Protein AF-A0A7S3WHV3-F1 (afdb_monomer_lite)

Foldseek 3Di:
DDDKDKDWDVLVCLVVVHTDIWIKDFDDPPDFDDPDDQDDDDDDPPVCPVVCVVCSRGMDTDDDDDDDDPVSVVVVVVCCVPCVVVVVVDDSCVVNVVD

Secondary structure (DSSP, 8-state):
----EEEE-HHHHHHHSS--EEEEEEPPTT-----PPPSS-----GGGHHHHHHHGGGEEEEP------HHHHHHHHHHHHHHHHHHHH--HHHHTTT-

pLDDT: mean 83.44, std 10.28, range [54.28, 96.31]

Organism: NCBI:txid141414

Sequence (99 aa):
EPFLSIVIDPIRTCAAGKVEIGAFRTYPEGYTPPDEGPSEYQSIPLEKIEDFGVHCKRYYQVPIEIYKNSMDGAILELLWNKYWIDTLSSSPLLHNRAF

Radius of gyration: 18.52 Å; chains: 1; bounding box: 45×22×49 Å

InterPro domains:
  IPR050242 JAMM/MPN+ metalloenzymes, peptidase M67A [PTHR10410] (1-95)

Structure (mmCIF, N/CA/C/O backbone):
data_AF-A0A7S3WHV3-F1
#
_entry.id   AF-A0A7S3WHV3-F1
#
loop_
_atom_site.group_PDB
_atom_site.id
_atom_site.type_symbol
_atom_site.label_atom_id
_atom_site.label_alt_id
_atom_site.label_comp_id
_atom_site.label_asym_id
_atom_site.label_entity_id
_atom_site.label_seq_id
_atom_site.pdbx_PDB_ins_code
_atom_site.Cartn_x
_atom_site.Cartn_y
_atom_site.Cartn_z
_atom_site.occupancy
_atom_site.B_iso_or_equiv
_atom_site.auth_seq_id
_atom_site.auth_comp_id
_atom_site.auth_asym_id
_atom_site.auth_atom_id
_atom_site.pdbx_PDB_model_num
ATOM 1 N N . GLU A 1 1 ? -0.448 -10.922 20.730 1.00 54.28 1 GLU A N 1
ATOM 2 C CA . GLU A 1 1 ? 0.321 -11.316 19.527 1.00 54.28 1 GLU A CA 1
ATOM 3 C C . GLU A 1 1 ? 0.235 -10.192 18.493 1.00 54.28 1 GLU A C 1
ATOM 5 O O . GLU A 1 1 ? -0.842 -9.612 18.382 1.00 54.28 1 GLU A O 1
ATOM 10 N N . PRO A 1 2 ? 1.316 -9.804 17.792 1.00 82.81 2 PRO A N 1
ATOM 11 C CA . PRO A 1 2 ? 1.274 -8.672 16.866 1.00 82.81 2 PRO A CA 1
ATOM 12 C C . PRO A 1 2 ? 0.884 -9.115 15.445 1.00 82.81 2 PRO A C 1
ATOM 14 O O . PRO A 1 2 ? 1.751 -9.366 14.612 1.00 82.81 2 PRO A O 1
ATOM 17 N N . PHE A 1 3 ? -0.418 -9.186 15.157 1.00 89.19 3 PHE A N 1
ATOM 18 C CA . PHE A 1 3 ? -0.932 -9.417 13.800 1.00 89.19 3 PHE A CA 1
ATOM 19 C C . PHE A 1 3 ? -1.259 -8.094 13.083 1.00 89.19 3 PHE A C 1
ATOM 21 O O . PHE A 1 3 ? -1.579 -7.082 13.712 1.00 89.19 3 PHE A O 1
ATOM 28 N N . LEU A 1 4 ? -1.146 -8.092 11.755 1.00 91.88 4 LEU A N 1
ATOM 29 C CA . LEU A 1 4 ? -1.444 -6.965 10.867 1.00 91.88 4 LEU A CA 1
ATOM 30 C C . LEU A 1 4 ? -2.161 -7.511 9.630 1.00 91.88 4 LEU A C 1
ATOM 32 O O . LEU A 1 4 ? -1.751 -8.540 9.096 1.00 91.88 4 LEU A O 1
ATOM 36 N N . SER A 1 5 ? -3.204 -6.822 9.174 1.00 93.62 5 SER A N 1
ATOM 37 C CA . SER A 1 5 ? -3.869 -7.120 7.905 1.00 93.62 5 SER A CA 1
ATOM 38 C C . SER A 1 5 ? -3.286 -6.254 6.791 1.00 93.62 5 SER A C 1
ATOM 40 O O . SER A 1 5 ? -3.046 -5.067 7.004 1.00 93.62 5 SER A O 1
ATOM 42 N N . ILE A 1 6 ? -3.074 -6.833 5.609 1.00 94.31 6 ILE A N 1
ATOM 43 C CA . ILE A 1 6 ? -2.667 -6.118 4.394 1.00 94.31 6 ILE A CA 1
ATOM 44 C C . ILE A 1 6 ? -3.753 -6.340 3.343 1.00 94.31 6 ILE A C 1
ATOM 46 O O . ILE A 1 6 ? -4.156 -7.475 3.095 1.00 94.31 6 ILE A O 1
ATOM 50 N N . VAL A 1 7 ? -4.211 -5.257 2.722 1.00 92.69 7 VAL A N 1
ATOM 51 C CA . VAL A 1 7 ? -5.222 -5.261 1.660 1.00 92.69 7 VAL A CA 1
ATOM 52 C C . VAL A 1 7 ? -4.607 -4.639 0.413 1.00 92.69 7 VAL A C 1
ATOM 54 O O . VAL A 1 7 ? -3.978 -3.586 0.493 1.00 92.69 7 VAL A O 1
ATOM 57 N N . ILE A 1 8 ? -4.772 -5.298 -0.733 1.00 93.69 8 ILE A N 1
ATOM 58 C CA . ILE A 1 8 ? -4.218 -4.873 -2.024 1.00 93.69 8 ILE A CA 1
ATOM 59 C C . ILE A 1 8 ? -5.353 -4.869 -3.045 1.00 93.69 8 ILE A C 1
ATOM 61 O O . ILE A 1 8 ? -6.065 -5.867 -3.161 1.00 93.69 8 ILE A O 1
ATOM 65 N N . ASP A 1 9 ? -5.498 -3.777 -3.798 1.00 90.44 9 ASP A N 1
ATOM 66 C CA . ASP A 1 9 ? -6.420 -3.703 -4.936 1.00 90.44 9 ASP A CA 1
ATOM 67 C C . ASP A 1 9 ? -5.627 -3.788 -6.256 1.00 90.44 9 ASP A C 1
ATOM 69 O O . ASP A 1 9 ? -5.058 -2.787 -6.711 1.00 90.44 9 ASP A O 1
ATOM 73 N N . PRO A 1 10 ? -5.549 -4.974 -6.891 1.00 89.75 10 PRO A N 1
ATOM 74 C CA . PRO A 1 10 ? -4.782 -5.146 -8.122 1.00 89.75 10 PRO A CA 1
ATOM 75 C C . PRO A 1 10 ? -5.418 -4.417 -9.313 1.00 89.75 10 PRO A C 1
ATOM 77 O O . PRO A 1 10 ? -4.701 -3.932 -10.186 1.00 89.75 10 PRO A O 1
ATOM 80 N N . ILE A 1 11 ? -6.747 -4.289 -9.339 1.00 87.75 11 ILE A N 1
ATOM 81 C CA . ILE A 1 11 ? -7.472 -3.664 -10.450 1.00 87.75 11 ILE A CA 1
ATOM 82 C C . ILE A 1 11 ? -7.206 -2.161 -10.434 1.00 87.75 11 ILE A C 1
ATOM 84 O O . ILE A 1 11 ? -6.794 -1.601 -11.453 1.00 87.75 11 ILE A O 1
ATOM 88 N N . ARG A 1 12 ? -7.360 -1.512 -9.273 1.00 85.00 12 ARG A N 1
ATOM 89 C CA . ARG A 1 12 ? -7.021 -0.091 -9.128 1.00 85.00 12 ARG A CA 1
ATOM 90 C C . ARG A 1 12 ? -5.539 0.163 -9.315 1.00 85.00 12 ARG A C 1
ATOM 92 O O . ARG A 1 12 ? -5.198 1.159 -9.941 1.00 85.00 12 ARG A O 1
ATOM 99 N N . THR A 1 13 ? -4.676 -0.744 -8.855 1.00 89.38 13 THR A N 1
ATOM 100 C CA . THR A 1 13 ? -3.229 -0.618 -9.069 1.00 89.38 13 THR A CA 1
ATOM 101 C C . THR A 1 13 ? -2.888 -0.529 -10.556 1.00 89.38 13 THR A C 1
ATOM 103 O O . THR A 1 13 ? -2.166 0.375 -10.979 1.00 89.38 13 THR A O 1
ATOM 106 N N . CYS A 1 14 ? -3.456 -1.420 -11.373 1.00 86.38 14 CYS A N 1
ATOM 107 C CA . CYS A 1 14 ? -3.269 -1.384 -12.821 1.00 86.38 14 CYS A CA 1
ATOM 108 C C . CYS A 1 14 ? -3.895 -0.140 -13.470 1.00 86.38 14 CYS A C 1
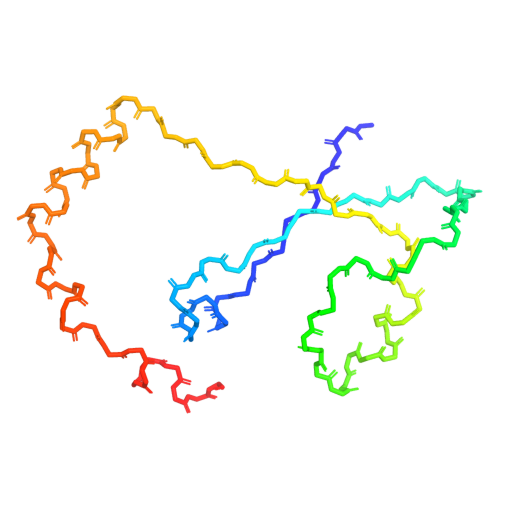ATOM 110 O O . CYS A 1 14 ? -3.306 0.422 -14.391 1.00 86.38 14 CYS A O 1
ATOM 112 N N . ALA A 1 15 ? -5.068 0.299 -13.003 1.00 84.06 15 ALA A N 1
ATOM 113 C CA . ALA A 1 15 ? -5.774 1.444 -13.576 1.00 84.06 15 ALA A CA 1
ATOM 114 C C . ALA A 1 15 ? -5.119 2.797 -13.236 1.00 84.06 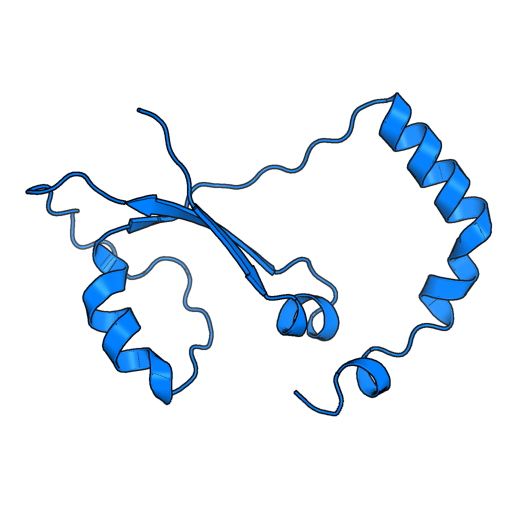15 ALA A C 1
ATOM 116 O O . ALA A 1 15 ? -5.042 3.673 -14.094 1.00 84.06 15 ALA A O 1
ATOM 117 N N . ALA A 1 16 ? -4.643 2.973 -12.001 1.00 84.56 16 ALA A N 1
ATOM 118 C CA . ALA A 1 16 ? -4.034 4.211 -11.519 1.00 84.56 16 ALA A CA 1
ATOM 119 C C . ALA A 1 16 ? -2.528 4.303 -11.821 1.00 84.56 16 ALA A C 1
ATOM 121 O O . ALA A 1 16 ? -1.953 5.387 -11.735 1.00 84.56 16 ALA A O 1
ATOM 122 N N . GLY A 1 17 ? -1.870 3.179 -12.135 1.00 84.25 17 GLY A N 1
ATOM 123 C CA . GLY A 1 17 ? -0.413 3.117 -12.310 1.00 84.25 17 GLY A CA 1
ATOM 124 C C . GLY A 1 17 ? 0.371 3.318 -11.006 1.00 84.25 17 GLY A C 1
ATOM 125 O O . GLY A 1 17 ? 1.578 3.553 -11.033 1.00 84.25 17 GLY A O 1
ATOM 126 N N . LYS A 1 18 ? -0.310 3.232 -9.861 1.00 89.31 18 LYS A N 1
ATOM 127 C CA . LYS A 1 18 ? 0.243 3.364 -8.512 1.00 89.31 18 LYS A CA 1
ATOM 128 C C . LYS A 1 18 ? -0.221 2.171 -7.690 1.00 89.31 18 LYS A C 1
ATOM 130 O O . LYS A 1 18 ? -1.370 1.770 -7.801 1.00 89.31 18 LYS A O 1
ATOM 135 N N . VAL A 1 19 ? 0.662 1.613 -6.865 1.00 91.12 19 VAL A N 1
ATOM 136 C CA . VAL A 1 19 ? 0.310 0.496 -5.980 1.00 91.12 19 VAL A CA 1
ATOM 137 C C . VAL A 1 19 ? -0.715 0.956 -4.943 1.00 91.12 19 VAL A C 1
ATOM 139 O O . VAL A 1 19 ? -0.405 1.783 -4.086 1.00 91.12 19 VAL A O 1
ATOM 142 N N . GLU A 1 20 ? -1.917 0.393 -5.026 1.00 91.75 20 GLU A N 1
ATOM 143 C CA . GLU A 1 20 ? -3.010 0.600 -4.078 1.00 91.75 20 GLU A CA 1
ATOM 144 C C . GLU A 1 20 ? -2.941 -0.480 -2.994 1.00 91.75 20 GLU A C 1
ATOM 146 O O . GLU A 1 20 ? -3.393 -1.616 -3.172 1.00 91.75 20 GLU A O 1
ATOM 151 N N . ILE A 1 21 ? -2.311 -0.121 -1.874 1.00 93.25 21 ILE A N 1
ATOM 152 C CA . ILE A 1 21 ? -2.051 -1.001 -0.735 1.00 93.25 21 ILE A CA 1
ATOM 153 C C . ILE A 1 21 ? -2.408 -0.297 0.576 1.00 93.25 21 ILE A C 1
ATOM 155 O O . ILE A 1 21 ? -2.055 0.860 0.796 1.00 93.25 21 ILE A O 1
ATOM 159 N N . GLY A 1 22 ? -3.090 -1.020 1.462 1.00 92.56 22 GLY A N 1
ATOM 160 C CA . GLY A 1 22 ? -3.424 -0.579 2.812 1.00 92.56 22 GLY A CA 1
ATOM 161 C C . GLY A 1 22 ? -2.989 -1.607 3.851 1.00 92.56 22 GLY A C 1
ATOM 162 O O . GLY A 1 22 ? -3.058 -2.812 3.613 1.00 92.56 22 GLY A O 1
ATOM 163 N N . ALA A 1 23 ? -2.550 -1.133 5.014 1.00 93.62 23 ALA A N 1
ATOM 164 C CA . ALA A 1 23 ? -2.227 -1.968 6.163 1.00 93.62 23 ALA A CA 1
ATOM 165 C C . ALA A 1 23 ? -3.112 -1.559 7.339 1.00 93.62 23 ALA A C 1
ATOM 167 O O . ALA A 1 23 ? -3.240 -0.371 7.623 1.00 93.62 23 ALA A O 1
ATOM 168 N N . PHE A 1 24 ? -3.716 -2.525 8.027 1.00 91.94 24 PHE A N 1
ATOM 169 C CA . PHE A 1 24 ? -4.738 -2.259 9.035 1.00 91.94 24 PHE A CA 1
ATOM 170 C C . PHE A 1 24 ? -4.563 -3.122 10.279 1.00 91.94 24 PHE A C 1
ATOM 172 O O . PHE A 1 24 ? -4.226 -4.308 10.201 1.00 91.94 24 PHE A O 1
ATOM 179 N N . ARG A 1 25 ? -4.852 -2.531 11.440 1.00 91.56 25 ARG A N 1
ATOM 180 C CA . ARG A 1 25 ? -4.969 -3.239 12.720 1.00 91.56 25 ARG A CA 1
ATOM 181 C C . ARG A 1 25 ? -6.329 -2.990 13.337 1.00 91.56 25 ARG A C 1
ATOM 183 O O . ARG A 1 25 ? -6.837 -1.876 13.287 1.00 91.56 25 ARG A O 1
ATOM 190 N N . THR A 1 26 ? -6.891 -4.023 13.947 1.00 91.12 26 THR A N 1
ATOM 191 C CA . THR A 1 26 ? -8.141 -3.920 14.698 1.00 91.12 26 THR A CA 1
ATOM 192 C C . THR A 1 26 ? -7.877 -3.413 16.106 1.00 91.12 26 THR A C 1
ATOM 194 O O . THR A 1 26 ? -6.863 -3.755 16.722 1.00 91.12 26 THR A O 1
ATOM 197 N N . TYR A 1 27 ? -8.814 -2.638 16.638 1.00 88.88 27 TYR A N 1
ATOM 198 C CA . TYR A 1 27 ? -8.813 -2.317 18.056 1.00 88.88 27 TYR A CA 1
ATOM 199 C C . TYR A 1 27 ? -9.135 -3.561 18.899 1.00 88.88 27 TYR A C 1
ATOM 201 O O . TYR A 1 27 ? -9.842 -4.458 18.427 1.00 88.88 27 TYR A O 1
ATOM 209 N N . PRO A 1 28 ? -8.633 -3.638 20.143 1.00 89.62 28 PRO A N 1
ATOM 210 C CA . PRO A 1 28 ? -9.040 -4.672 21.084 1.00 89.62 28 PRO A CA 1
ATOM 211 C C . PRO A 1 28 ? -10.541 -4.609 21.382 1.00 89.62 28 PRO A C 1
ATOM 213 O O . PRO A 1 28 ? -11.165 -3.548 21.306 1.00 89.62 28 PRO A O 1
ATOM 216 N N . GLU A 1 29 ? -11.112 -5.741 21.781 1.00 86.81 29 GLU A N 1
ATOM 217 C CA . GLU A 1 29 ? -12.506 -5.794 22.211 1.00 86.81 29 GLU A CA 1
ATOM 218 C C . GLU A 1 29 ? -12.742 -4.863 23.417 1.00 86.81 29 GLU A C 1
ATOM 220 O O . GLU A 1 29 ? -11.946 -4.822 24.355 1.00 86.81 29 GLU A O 1
ATOM 225 N N . GLY A 1 30 ? -13.818 -4.072 23.370 1.00 85.12 30 GLY A N 1
ATOM 226 C CA . GLY A 1 30 ? -14.165 -3.097 24.412 1.00 85.12 30 GLY A CA 1
ATOM 227 C C . GLY A 1 30 ? -13.489 -1.724 24.289 1.00 85.12 30 GLY A C 1
ATOM 228 O O . GLY A 1 30 ? -13.865 -0.806 25.016 1.00 85.12 30 GLY A O 1
ATOM 229 N N . TYR A 1 31 ? -12.545 -1.535 23.361 1.00 85.69 31 TYR A N 1
ATOM 230 C CA . TYR A 1 31 ? -11.985 -0.214 23.073 1.00 85.69 31 TYR A CA 1
ATOM 231 C C . TYR A 1 31 ? -12.869 0.553 22.082 1.00 85.69 31 TYR A C 1
ATOM 233 O O . TYR A 1 31 ? -13.192 0.052 21.006 1.00 85.69 31 TYR A O 1
ATOM 241 N N . THR A 1 32 ? -13.239 1.785 22.437 1.00 83.25 32 THR A N 1
ATOM 242 C CA . THR A 1 32 ? -13.942 2.711 21.539 1.00 83.25 32 THR A CA 1
ATOM 243 C C . THR A 1 32 ? -12.975 3.827 21.157 1.00 83.25 32 THR A C 1
ATOM 245 O O . THR A 1 32 ? -12.535 4.554 22.053 1.00 83.25 32 THR A O 1
ATOM 248 N N . PRO A 1 33 ? -12.598 3.960 19.874 1.00 81.31 33 PRO A N 1
ATOM 249 C CA . PRO A 1 33 ? -11.740 5.055 19.452 1.00 81.31 33 PRO A CA 1
ATOM 250 C C . PRO A 1 33 ? -12.449 6.406 19.651 1.00 81.31 33 PRO A C 1
ATOM 252 O O . PRO A 1 33 ? -13.684 6.459 19.621 1.00 81.31 33 PRO A O 1
ATOM 255 N N . PRO A 1 34 ? -11.695 7.505 19.840 1.00 80.06 34 PRO A N 1
ATOM 256 C CA . PRO A 1 34 ? -12.239 8.854 19.710 1.00 80.06 34 PRO A CA 1
ATOM 257 C C . PRO A 1 34 ? -12.943 8.997 18.355 1.00 80.06 34 PRO A C 1
ATOM 259 O O . PRO A 1 34 ? -12.582 8.299 17.409 1.00 80.06 34 PRO A O 1
ATOM 262 N N . ASP A 1 35 ? -13.935 9.883 18.254 1.00 69.31 35 ASP A N 1
ATOM 263 C CA . ASP A 1 35 ? -14.692 10.118 17.015 1.00 69.31 35 ASP A CA 1
ATOM 264 C C . ASP A 1 35 ? -13.813 10.869 15.985 1.00 69.31 35 ASP A C 1
ATOM 266 O O . ASP A 1 35 ? -14.024 12.033 15.657 1.00 69.31 35 ASP A O 1
ATOM 270 N N . GLU A 1 36 ? -12.753 10.211 15.522 1.00 64.69 36 GLU A N 1
ATOM 271 C CA . GLU A 1 36 ? -11.988 10.598 14.350 1.00 64.69 36 GLU A CA 1
ATOM 272 C C . GLU A 1 36 ? -12.746 10.091 13.122 1.00 64.69 36 GLU A C 1
ATOM 274 O O . GLU A 1 36 ? -13.168 8.933 13.046 1.00 64.69 36 GLU A O 1
ATOM 279 N N . GLY A 1 37 ? -12.987 11.001 12.175 1.00 61.03 37 GLY A N 1
ATOM 280 C CA . GLY A 1 37 ? -13.662 10.680 10.923 1.00 61.03 37 GLY A CA 1
ATOM 281 C C . GLY A 1 37 ? -12.946 9.560 10.157 1.00 61.03 37 GLY A C 1
ATOM 282 O O . GLY A 1 37 ? -11.776 9.277 10.423 1.00 61.03 37 GLY A O 1
ATOM 283 N N . PRO A 1 38 ? -13.629 8.912 9.199 1.00 58.72 38 PRO A N 1
ATOM 284 C CA . PRO A 1 38 ? -13.026 7.844 8.414 1.00 58.72 38 PRO A CA 1
ATOM 285 C C . PRO A 1 38 ? -11.710 8.324 7.790 1.00 58.72 38 PRO A C 1
ATOM 287 O O . PRO A 1 38 ? -11.669 9.352 7.111 1.00 58.72 38 PRO A O 1
ATOM 290 N N . SER A 1 39 ? -10.639 7.573 8.057 1.00 61.88 39 SER A N 1
ATOM 291 C CA . SER A 1 39 ? -9.353 7.725 7.377 1.00 61.88 39 SER A CA 1
ATOM 292 C C . SER A 1 39 ? -9.574 7.639 5.863 1.00 61.88 39 SER A C 1
ATOM 294 O O . SER A 1 39 ? -10.389 6.826 5.431 1.00 61.88 39 SER A O 1
ATOM 296 N N . GLU A 1 40 ? -8.918 8.536 5.115 1.00 60.28 40 GLU A N 1
ATOM 297 C CA . GLU A 1 40 ? -8.964 8.738 3.654 1.00 60.28 40 GLU A CA 1
ATOM 298 C C . GLU A 1 40 ? -10.158 8.115 2.906 1.00 60.28 40 GLU A C 1
ATOM 300 O O . GLU A 1 40 ? -10.234 6.910 2.665 1.00 60.28 40 GLU A O 1
ATOM 305 N N . TYR A 1 41 ? -11.073 8.970 2.441 1.00 59.25 41 TYR A N 1
ATOM 306 C CA . TYR A 1 41 ? -12.224 8.550 1.646 1.00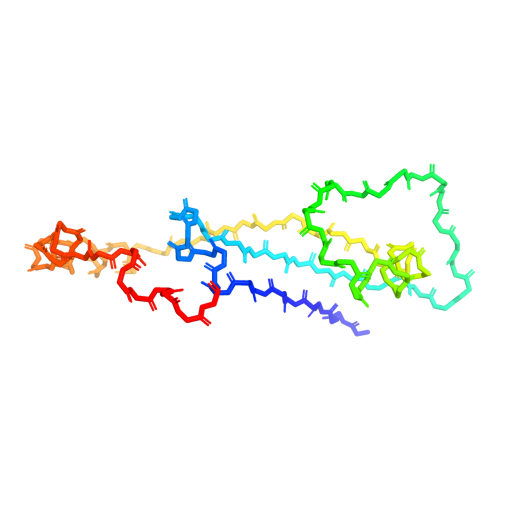 59.25 41 TYR A CA 1
ATOM 307 C C . TYR A 1 41 ? -11.779 7.883 0.333 1.00 59.25 41 TYR A C 1
ATOM 309 O O . TYR A 1 41 ? -11.401 8.552 -0.629 1.00 59.25 41 TYR A O 1
ATOM 317 N N . GLN A 1 42 ? -11.858 6.555 0.273 1.00 66.56 42 GLN A N 1
ATOM 318 C CA . GLN A 1 42 ? -11.752 5.807 -0.977 1.00 66.56 42 GLN A CA 1
ATOM 319 C C . GLN A 1 42 ? -13.132 5.701 -1.639 1.00 66.56 42 GLN A C 1
ATOM 321 O O . GLN A 1 42 ? -14.162 5.664 -0.972 1.00 66.56 42 GLN A O 1
ATOM 326 N N . SER A 1 43 ? -13.178 5.644 -2.973 1.00 67.12 43 SER A N 1
ATOM 327 C CA . SER A 1 43 ? -14.440 5.391 -3.688 1.00 67.12 43 SER A CA 1
ATOM 328 C C . SER A 1 43 ? -14.893 3.951 -3.442 1.00 67.12 43 SER A C 1
ATOM 330 O O . SER A 1 43 ? -14.326 3.036 -4.032 1.00 67.12 43 SER A O 1
ATOM 332 N N . ILE A 1 44 ? -15.877 3.736 -2.569 1.00 74.81 44 ILE A N 1
ATOM 333 C CA . ILE A 1 44 ? -16.399 2.404 -2.224 1.00 74.81 44 ILE A CA 1
ATOM 334 C C . ILE A 1 44 ? -17.606 2.086 -3.119 1.00 74.81 44 ILE A C 1
ATOM 336 O O . ILE A 1 44 ? -18.489 2.935 -3.257 1.00 74.81 44 ILE A O 1
ATOM 340 N N . PRO A 1 45 ? -17.680 0.888 -3.729 1.00 76.56 45 PRO A N 1
ATOM 341 C CA . PRO A 1 45 ? -18.870 0.453 -4.455 1.00 76.56 45 PRO A CA 1
ATOM 342 C C . PRO A 1 45 ? -20.125 0.485 -3.573 1.00 76.56 45 PRO A C 1
ATOM 344 O O . PRO A 1 45 ? -20.065 0.119 -2.399 1.00 76.56 45 PRO A O 1
ATOM 347 N N . LEU A 1 46 ? -21.271 0.857 -4.152 1.00 74.00 46 LEU A N 1
ATOM 348 C CA . LEU A 1 46 ? -22.547 0.988 -3.428 1.00 74.00 46 LEU A CA 1
ATOM 349 C C . LEU A 1 46 ? -22.946 -0.289 -2.675 1.00 74.00 46 LEU A C 1
ATOM 351 O O . LEU A 1 46 ? -23.503 -0.210 -1.591 1.00 74.00 46 LEU A O 1
ATOM 355 N N . GLU A 1 47 ? -22.597 -1.461 -3.202 1.00 79.69 47 GLU A N 1
ATOM 356 C CA . GLU A 1 47 ? -22.890 -2.757 -2.575 1.00 79.69 47 GLU A CA 1
ATOM 357 C C . GLU A 1 47 ? -22.146 -2.985 -1.250 1.00 79.69 47 GLU A C 1
ATOM 359 O O . GLU A 1 47 ? -22.560 -3.811 -0.444 1.00 79.69 47 GLU A O 1
ATOM 364 N N . LYS A 1 48 ? -21.037 -2.271 -1.013 1.00 78.75 48 LYS A N 1
ATOM 365 C CA . LYS A 1 48 ? -20.170 -2.451 0.165 1.00 78.75 48 LYS A CA 1
ATOM 366 C C . LYS A 1 48 ? -20.214 -1.277 1.139 1.00 78.75 48 LYS A C 1
ATOM 368 O O . LYS A 1 48 ? -19.537 -1.310 2.164 1.00 78.75 48 LYS A O 1
ATOM 373 N N . ILE A 1 49 ? -20.982 -0.234 0.825 1.00 76.62 49 ILE A N 1
ATOM 374 C CA . ILE A 1 49 ? -20.978 1.009 1.601 1.00 76.62 49 ILE A CA 1
ATOM 375 C C . ILE A 1 49 ? -21.594 0.833 2.993 1.00 76.62 49 ILE A C 1
ATOM 377 O O . ILE A 1 49 ? -21.098 1.414 3.956 1.00 76.62 49 ILE A O 1
ATOM 381 N N . GLU A 1 50 ? -22.630 -0.002 3.110 1.00 74.44 50 GLU A N 1
ATOM 382 C CA . GLU A 1 50 ? -23.304 -0.270 4.384 1.00 74.44 50 GLU A CA 1
ATOM 383 C C . GLU A 1 50 ? -22.385 -1.030 5.346 1.00 74.44 50 GLU A C 1
ATOM 385 O O . GLU A 1 50 ? -22.168 -0.588 6.474 1.00 74.44 50 GLU A O 1
ATOM 390 N N . ASP A 1 51 ? -21.778 -2.120 4.873 1.00 74.31 51 ASP A N 1
ATOM 391 C CA . ASP A 1 51 ? -20.843 -2.937 5.654 1.00 74.31 51 ASP A CA 1
ATOM 392 C C . ASP A 1 51 ? -19.611 -2.124 6.085 1.00 74.31 51 ASP A C 1
ATOM 394 O O . ASP A 1 51 ? -19.198 -2.143 7.249 1.00 74.31 51 ASP A O 1
ATOM 398 N N . PHE A 1 52 ? -19.080 -1.299 5.175 1.00 77.00 52 PHE A N 1
ATOM 399 C CA . PHE A 1 52 ? -17.981 -0.398 5.496 1.00 77.00 52 PHE A CA 1
ATOM 400 C C . PHE A 1 52 ? -18.356 0.602 6.595 1.00 77.00 52 PHE A C 1
ATOM 402 O O . PHE A 1 52 ? -17.590 0.779 7.540 1.00 77.00 52 PHE A O 1
ATOM 409 N N . GLY A 1 53 ? -19.533 1.230 6.519 1.00 74.56 53 GLY A N 1
ATOM 410 C CA . GLY A 1 53 ? -19.986 2.208 7.512 1.00 74.56 53 GLY A CA 1
ATOM 411 C C . GLY A 1 53 ? -20.114 1.638 8.930 1.00 74.56 53 GLY A C 1
ATOM 412 O O . GLY A 1 53 ? -19.885 2.355 9.904 1.00 74.56 53 GLY A O 1
ATOM 413 N N . VAL A 1 54 ? -20.428 0.345 9.058 1.00 77.50 54 VAL A N 1
ATOM 414 C CA . VAL A 1 54 ? -20.554 -0.348 10.353 1.00 77.50 54 VAL A CA 1
ATOM 415 C C . VAL A 1 54 ? -19.190 -0.741 10.931 1.00 77.50 54 VAL A C 1
ATOM 417 O O . VAL A 1 54 ? -18.994 -0.709 12.152 1.00 77.50 54 VAL A O 1
ATOM 420 N N . HIS A 1 55 ? -18.237 -1.119 10.077 1.00 82.06 55 HIS A N 1
ATOM 421 C CA . HIS A 1 55 ? -16.971 -1.714 10.509 1.00 82.06 55 HIS A CA 1
ATOM 422 C C . HIS A 1 55 ? -15.760 -0.775 10.442 1.00 82.06 55 HIS A C 1
ATOM 424 O O . HIS A 1 55 ? -14.761 -1.064 11.103 1.00 82.06 55 HIS A O 1
ATOM 430 N N . CYS A 1 56 ? -15.842 0.364 9.747 1.00 81.00 56 CYS A N 1
ATOM 431 C CA . CYS A 1 56 ? -14.711 1.279 9.545 1.00 81.00 56 CYS A CA 1
ATOM 432 C C . CYS A 1 56 ? -14.106 1.823 10.849 1.00 81.00 56 CYS A C 1
ATOM 434 O O . CYS A 1 56 ? -12.911 2.088 10.898 1.00 81.00 56 CYS A O 1
ATOM 436 N N . LYS A 1 57 ? -14.896 1.925 11.928 1.00 82.44 57 LYS A N 1
ATOM 437 C CA . LYS A 1 57 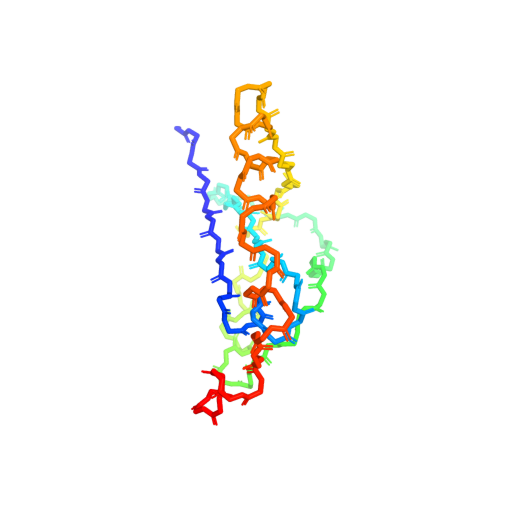? -14.426 2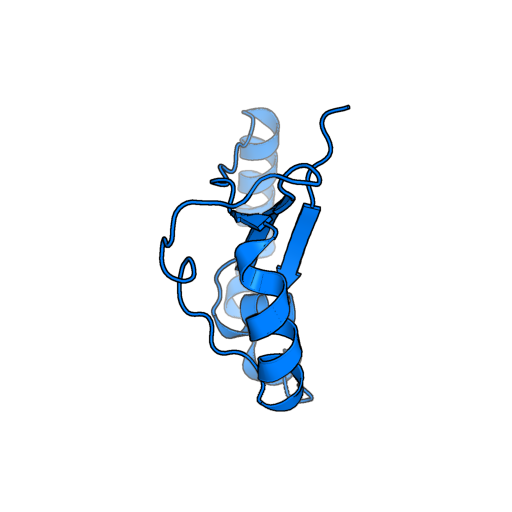.381 13.250 1.00 82.44 57 LYS A CA 1
ATOM 438 C C . LYS A 1 57 ? -13.738 1.290 14.082 1.00 82.44 57 LYS A C 1
ATOM 440 O O . LYS A 1 57 ? -13.278 1.558 15.185 1.00 82.44 57 LYS A O 1
ATOM 445 N N . ARG A 1 58 ? -13.695 0.039 13.609 1.00 85.12 58 ARG A N 1
ATOM 446 C CA . ARG A 1 58 ? -13.116 -1.094 14.362 1.00 85.12 58 ARG A CA 1
ATOM 447 C C . ARG A 1 58 ? -11.633 -1.313 14.088 1.00 85.12 58 ARG A C 1
ATOM 449 O O . ARG A 1 58 ? -11.007 -2.132 14.761 1.00 85.12 58 ARG A O 1
ATOM 456 N N . TYR A 1 59 ? -11.072 -0.609 13.116 1.00 88.19 59 TYR A N 1
ATOM 457 C CA . TYR A 1 59 ? -9.674 -0.720 12.738 1.00 88.19 59 TYR A CA 1
ATOM 458 C C . TYR A 1 59 ? -9.092 0.648 12.402 1.00 88.19 59 TYR A C 1
ATOM 460 O O . TYR A 1 59 ? -9.816 1.603 12.142 1.00 88.19 59 TYR A O 1
ATOM 468 N N . TYR A 1 60 ? -7.768 0.724 12.393 1.00 87.56 60 TYR A N 1
ATOM 469 C CA . TYR A 1 60 ? -7.022 1.904 11.983 1.00 87.56 60 TYR A CA 1
ATOM 470 C C . TYR A 1 60 ? -5.971 1.526 10.946 1.00 87.56 60 TYR A C 1
ATOM 472 O O . TYR A 1 60 ? -5.463 0.398 10.932 1.00 87.56 60 TYR A O 1
ATOM 480 N N . GLN A 1 61 ? -5.660 2.474 10.065 1.00 89.00 61 GLN A N 1
ATOM 481 C CA . GLN A 1 61 ? -4.622 2.303 9.062 1.00 89.00 61 GLN A CA 1
ATOM 482 C C . GLN A 1 61 ? -3.240 2.521 9.681 1.00 89.00 61 GLN A C 1
ATOM 484 O O . GLN A 1 61 ? -3.025 3.430 10.481 1.00 89.00 61 GLN A O 1
ATOM 489 N N . VAL A 1 62 ? -2.296 1.673 9.295 1.00 91.12 62 VAL A N 1
ATOM 490 C CA . VAL A 1 62 ? -0.885 1.774 9.660 1.00 91.12 62 VAL A CA 1
ATOM 491 C C . VAL A 1 62 ? -0.126 2.350 8.461 1.00 91.12 62 VAL A C 1
ATOM 493 O O . VAL A 1 62 ? -0.347 1.878 7.342 1.00 91.12 62 VAL A O 1
ATOM 496 N N . PRO A 1 63 ? 0.755 3.350 8.656 1.00 91.25 63 PRO A N 1
ATOM 497 C CA . PRO A 1 63 ? 1.572 3.878 7.571 1.00 91.25 63 PRO A CA 1
ATOM 498 C C . PRO A 1 63 ? 2.476 2.782 6.998 1.00 91.25 63 PRO A C 1
ATOM 500 O O . PRO A 1 63 ? 3.052 1.981 7.736 1.00 91.25 63 PRO A O 1
ATOM 503 N N . ILE A 1 64 ? 2.576 2.749 5.671 1.00 92.50 64 ILE A N 1
ATOM 504 C CA . ILE A 1 64 ? 3.369 1.766 4.934 1.00 92.50 64 ILE A CA 1
ATOM 505 C C . ILE A 1 64 ? 4.610 2.461 4.388 1.00 92.50 64 ILE A C 1
ATOM 507 O O . ILE A 1 64 ? 4.510 3.479 3.707 1.00 92.50 64 ILE A O 1
ATOM 511 N N . GLU A 1 65 ? 5.770 1.863 4.635 1.00 93.94 65 GLU A N 1
ATOM 512 C CA . GLU A 1 65 ? 7.034 2.255 4.023 1.00 93.94 65 GLU A CA 1
ATOM 513 C C . GLU A 1 65 ? 7.583 1.082 3.214 1.00 93.94 65 GLU A C 1
ATOM 515 O O . GLU A 1 65 ? 7.576 -0.065 3.665 1.00 93.94 65 GLU A O 1
ATOM 520 N N . ILE A 1 66 ? 8.046 1.371 1.999 1.00 92.06 66 ILE A N 1
ATOM 521 C CA . ILE A 1 66 ? 8.661 0.379 1.119 1.00 92.06 66 ILE A CA 1
ATOM 522 C C . ILE A 1 66 ? 10.169 0.569 1.189 1.00 92.06 66 ILE A C 1
ATOM 524 O O . ILE A 1 66 ? 10.685 1.664 0.971 1.00 92.06 66 ILE A O 1
ATOM 528 N N . TYR A 1 67 ? 10.876 -0.520 1.458 1.00 94.94 67 TYR A N 1
ATOM 529 C CA . TYR A 1 67 ? 12.327 -0.552 1.516 1.00 94.94 67 TYR A CA 1
ATOM 530 C C . TYR A 1 67 ? 12.874 -1.498 0.446 1.00 94.94 67 TYR A C 1
ATOM 532 O O . TYR A 1 67 ? 12.281 -2.536 0.158 1.00 94.94 67 TYR A O 1
ATOM 540 N N . LYS A 1 68 ? 14.033 -1.144 -0.116 1.00 95.38 68 LYS A N 1
ATOM 541 C CA . LYS A 1 68 ? 14.846 -2.029 -0.954 1.00 95.38 68 LYS A CA 1
ATOM 542 C C . LYS A 1 68 ? 16.268 -2.069 -0.414 1.00 95.38 68 LYS A C 1
ATOM 544 O O . LYS A 1 68 ? 16.808 -1.032 -0.023 1.00 95.38 68 LYS A O 1
ATOM 549 N N . ASN A 1 69 ? 16.883 -3.248 -0.419 1.00 96.31 69 ASN A N 1
ATOM 550 C CA . ASN A 1 69 ? 18.294 -3.380 -0.068 1.00 96.31 69 ASN A CA 1
ATOM 551 C C . ASN A 1 69 ? 19.201 -3.109 -1.289 1.00 96.31 69 ASN A C 1
ATOM 553 O O . ASN A 1 69 ? 18.729 -2.927 -2.414 1.00 96.31 69 ASN A O 1
ATOM 557 N N . SER A 1 70 ? 20.517 -3.051 -1.064 1.00 95.56 70 SER A N 1
ATOM 558 C CA . SER A 1 70 ? 21.498 -2.754 -2.119 1.00 95.56 70 SER A CA 1
ATOM 559 C C . SER A 1 70 ? 21.532 -3.810 -3.228 1.00 95.56 70 SER A C 1
ATOM 561 O O . SER A 1 70 ? 21.702 -3.461 -4.395 1.00 95.56 70 SER A O 1
ATOM 563 N N . MET A 1 71 ? 21.340 -5.085 -2.885 1.00 96.12 71 MET A N 1
ATOM 564 C CA . MET A 1 71 ? 21.323 -6.190 -3.842 1.00 96.12 71 MET A CA 1
ATOM 565 C C . MET A 1 71 ? 20.057 -6.159 -4.707 1.00 96.12 71 MET A C 1
ATOM 567 O O . MET A 1 71 ? 20.156 -6.238 -5.929 1.00 96.12 71 MET A O 1
ATOM 571 N N . ASP A 1 72 ? 18.887 -5.969 -4.099 1.00 95.56 72 ASP A N 1
ATOM 572 C CA . ASP A 1 72 ? 17.608 -5.830 -4.801 1.00 95.56 72 ASP A CA 1
ATOM 573 C C . ASP A 1 72 ? 17.644 -4.620 -5.735 1.00 95.56 72 ASP A C 1
ATOM 575 O O . ASP A 1 72 ? 17.187 -4.698 -6.871 1.00 95.56 72 ASP A O 1
ATOM 579 N N . GLY A 1 73 ? 18.245 -3.512 -5.285 1.00 94.19 73 GLY A N 1
ATOM 580 C CA . GLY A 1 73 ? 18.485 -2.335 -6.117 1.00 94.19 73 GLY A CA 1
ATOM 581 C C . GLY A 1 73 ? 19.286 -2.667 -7.375 1.00 94.19 73 GLY A C 1
ATOM 582 O O . GLY A 1 73 ? 18.836 -2.353 -8.475 1.00 94.19 73 GLY A O 1
ATOM 583 N N . ALA A 1 74 ? 20.417 -3.362 -7.224 1.00 95.44 74 ALA A N 1
ATOM 584 C CA . ALA A 1 74 ? 21.252 -3.769 -8.353 1.00 95.44 74 ALA A CA 1
ATOM 585 C C . ALA A 1 74 ? 20.517 -4.722 -9.315 1.00 95.44 74 ALA A C 1
ATOM 587 O O . ALA A 1 74 ? 20.621 -4.580 -10.533 1.00 95.44 74 ALA A O 1
ATOM 588 N N . ILE A 1 75 ? 19.734 -5.671 -8.790 1.00 95.38 75 ILE A N 1
ATOM 589 C CA . ILE A 1 75 ? 18.936 -6.596 -9.609 1.00 95.38 75 ILE A CA 1
ATOM 590 C C . ILE A 1 75 ? 17.851 -5.837 -10.385 1.00 95.38 75 ILE A C 1
ATOM 592 O O . ILE A 1 75 ? 17.696 -6.054 -11.586 1.00 95.38 75 ILE A O 1
ATOM 596 N N . LEU A 1 76 ? 17.123 -4.929 -9.731 1.00 94.38 76 LEU A N 1
ATOM 597 C CA . LEU A 1 76 ? 16.070 -4.131 -10.366 1.00 94.38 76 LEU A CA 1
ATOM 598 C C . LEU A 1 76 ? 16.625 -3.208 -11.460 1.00 94.38 76 LEU A C 1
ATOM 600 O O . LEU A 1 76 ? 15.994 -3.064 -12.505 1.00 94.38 76 LEU A O 1
ATOM 604 N N . GLU A 1 77 ? 17.814 -2.634 -11.271 1.00 93.75 77 GLU A N 1
ATOM 605 C CA . GLU A 1 77 ? 18.489 -1.833 -12.302 1.00 93.75 77 GLU A CA 1
ATOM 606 C C . GLU A 1 77 ? 18.887 -2.672 -13.524 1.00 93.75 77 GLU A C 1
ATOM 608 O O . GLU A 1 77 ? 18.657 -2.263 -14.665 1.00 93.75 77 GLU A O 1
ATOM 613 N N . LEU A 1 78 ? 19.425 -3.879 -13.313 1.00 93.94 78 LEU A N 1
ATOM 614 C CA . LEU A 1 78 ? 19.730 -4.806 -14.409 1.00 93.94 78 LEU A CA 1
ATOM 615 C C . LEU A 1 78 ? 18.467 -5.230 -15.169 1.00 93.94 78 LEU A C 1
ATOM 617 O O . LEU A 1 78 ? 18.484 -5.300 -16.400 1.00 93.94 78 LEU A O 1
ATOM 621 N N . LEU A 1 79 ? 17.369 -5.488 -14.451 1.00 92.75 79 LEU A N 1
ATOM 622 C CA . LEU A 1 79 ? 16.074 -5.795 -15.058 1.00 92.75 79 LEU A CA 1
ATOM 623 C C . LEU A 1 79 ? 15.563 -4.615 -15.885 1.00 92.75 79 LEU A C 1
ATOM 625 O O . LEU A 1 79 ? 15.155 -4.813 -17.028 1.00 92.75 79 LEU A O 1
ATOM 629 N N . TRP A 1 80 ? 15.652 -3.391 -15.365 1.00 90.69 80 TRP A N 1
ATOM 630 C CA . TRP A 1 80 ? 15.229 -2.195 -16.089 1.00 90.69 80 TRP A CA 1
ATOM 631 C C . TRP A 1 80 ? 15.977 -2.025 -17.416 1.00 90.69 80 TRP A C 1
ATOM 633 O O . TRP A 1 80 ? 15.355 -1.821 -18.458 1.00 90.69 80 TRP A O 1
ATOM 643 N N . ASN A 1 81 ? 17.297 -2.229 -17.418 1.00 90.25 81 ASN A N 1
ATOM 644 C CA . ASN A 1 81 ? 18.117 -2.134 -18.631 1.00 90.25 81 ASN A CA 1
ATOM 645 C C . ASN A 1 81 ? 17.711 -3.130 -19.731 1.00 90.25 81 ASN A C 1
ATOM 647 O O . ASN A 1 81 ? 17.952 -2.867 -20.910 1.00 90.25 81 ASN A O 1
ATOM 651 N N . LYS A 1 82 ? 17.088 -4.259 -19.371 1.00 90.06 82 LYS A N 1
ATOM 652 C CA . LYS A 1 82 ? 16.666 -5.297 -20.320 1.00 90.06 82 LYS A CA 1
ATOM 653 C C . LYS A 1 82 ? 15.185 -5.212 -20.704 1.00 90.06 82 LYS A C 1
ATOM 655 O O . LYS A 1 82 ? 14.855 -5.499 -21.850 1.00 90.06 82 LYS A O 1
ATOM 660 N N . TYR A 1 83 ? 14.315 -4.826 -19.771 1.00 86.94 83 TYR A N 1
ATOM 661 C CA . TYR A 1 83 ? 12.855 -4.920 -19.913 1.00 86.94 83 TYR A CA 1
ATOM 662 C C . TYR A 1 83 ? 12.144 -3.563 -20.017 1.00 86.94 83 TYR A C 1
ATOM 664 O O . TYR A 1 83 ? 10.919 -3.516 -20.017 1.00 86.94 83 TYR A O 1
ATOM 672 N N . TRP A 1 84 ? 12.868 -2.446 -20.156 1.00 87.19 84 TRP A N 1
ATOM 673 C CA . TRP A 1 84 ? 12.247 -1.118 -20.311 1.00 87.19 84 TRP A CA 1
AT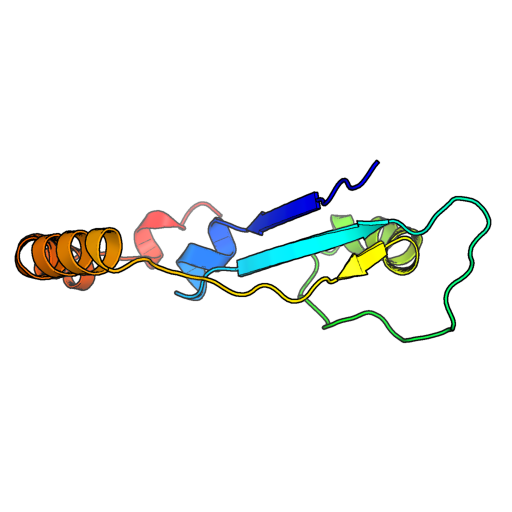OM 674 C C . TRP A 1 84 ? 11.253 -1.029 -21.484 1.00 87.19 84 TRP A C 1
ATOM 676 O O . TRP A 1 84 ? 10.312 -0.237 -21.433 1.00 87.19 84 TRP A O 1
ATOM 686 N N . ILE A 1 85 ? 11.443 -1.838 -22.533 1.00 88.06 85 ILE A N 1
ATOM 687 C CA . ILE A 1 85 ? 10.555 -1.888 -23.705 1.00 88.06 85 ILE A CA 1
ATOM 688 C C . ILE A 1 85 ? 9.153 -2.363 -23.303 1.00 88.06 85 ILE A C 1
ATOM 690 O O . ILE A 1 85 ? 8.168 -1.840 -23.822 1.00 88.06 85 ILE A O 1
ATOM 694 N N . ASP A 1 86 ? 9.051 -3.292 -22.350 1.00 83.12 86 ASP A N 1
ATOM 695 C CA . ASP A 1 86 ? 7.768 -3.813 -21.869 1.00 83.12 86 ASP A CA 1
ATOM 696 C C . ASP A 1 86 ? 6.954 -2.729 -21.157 1.00 83.12 86 ASP A C 1
ATOM 698 O O . ASP A 1 86 ? 5.734 -2.663 -21.300 1.00 83.12 86 ASP A O 1
ATOM 702 N N . THR A 1 87 ? 7.626 -1.802 -20.470 1.00 81.44 87 THR A N 1
ATOM 703 C CA . THR A 1 87 ? 6.971 -0.638 -19.863 1.00 81.44 87 THR A CA 1
ATOM 704 C C . THR A 1 87 ? 6.282 0.234 -20.919 1.00 81.44 87 THR A C 1
ATOM 706 O O . THR A 1 87 ? 5.170 0.704 -20.690 1.00 81.44 87 THR A O 1
ATOM 709 N N . LEU A 1 88 ? 6.901 0.421 -22.091 1.00 79.62 88 LEU A N 1
ATOM 710 C CA . LEU A 1 88 ? 6.341 1.225 -23.187 1.00 79.62 88 LEU A CA 1
ATOM 711 C C . LEU A 1 88 ? 5.315 0.473 -24.042 1.00 79.62 88 LEU A C 1
ATOM 713 O O . LEU A 1 88 ? 4.457 1.105 -24.653 1.00 79.62 88 LEU A O 1
ATOM 717 N N . SER A 1 89 ? 5.420 -0.855 -24.123 1.00 82.50 89 SER A N 1
ATOM 718 C CA . SER A 1 89 ? 4.503 -1.690 -24.905 1.00 82.50 89 SER A CA 1
ATOM 719 C C . SER A 1 89 ? 3.258 -2.108 -24.116 1.00 82.50 89 SER A C 1
ATOM 721 O O . SER A 1 89 ? 2.264 -2.534 -24.711 1.00 82.50 89 SER A O 1
ATOM 723 N N . SER A 1 90 ? 3.279 -1.966 -22.787 1.00 77.81 90 SER A N 1
ATOM 724 C CA . SER A 1 90 ? 2.134 -2.279 -21.938 1.00 77.81 90 SER A CA 1
ATOM 725 C C . SER A 1 90 ? 0.942 -1.354 -22.224 1.00 77.81 90 SER A C 1
ATOM 727 O O . SER A 1 90 ? 1.065 -0.132 -22.304 1.00 77.81 90 SER A O 1
ATOM 729 N N . SER A 1 91 ? -0.247 -1.946 -22.376 1.00 75.62 91 SER A N 1
ATOM 730 C CA . SER A 1 91 ? -1.511 -1.215 -22.512 1.00 75.62 91 SER A CA 1
ATOM 731 C C . SER A 1 91 ? -2.445 -1.579 -21.352 1.00 75.62 91 SER A C 1
ATOM 733 O O . SER A 1 91 ? -3.089 -2.636 -21.395 1.00 75.62 91 SER A O 1
ATOM 735 N N . PRO A 1 92 ? -2.542 -0.725 -20.314 1.00 71.19 92 PRO A N 1
ATOM 736 C CA . PRO A 1 92 ? -3.412 -0.964 -19.158 1.00 71.19 92 PRO A CA 1
ATOM 737 C C . PRO A 1 92 ? -4.894 -1.079 -19.542 1.00 71.19 92 PRO A C 1
ATOM 739 O O . PRO A 1 92 ? -5.633 -1.873 -18.964 1.00 71.19 92 PRO A O 1
ATOM 742 N N . LEU A 1 93 ? -5.315 -0.337 -20.574 1.00 70.50 93 LEU A N 1
ATOM 743 C CA . LEU A 1 93 ? -6.699 -0.296 -21.060 1.00 70.50 93 LEU A CA 1
ATOM 744 C C . LEU A 1 93 ? -7.178 -1.633 -21.638 1.00 70.50 93 LEU A C 1
ATOM 746 O O . LEU A 1 93 ? -8.360 -1.957 -21.550 1.00 70.50 93 LEU A O 1
ATOM 750 N N . LEU A 1 94 ? -6.273 -2.412 -22.237 1.00 74.25 94 LEU A N 1
ATOM 751 C CA . LEU A 1 94 ? -6.603 -3.738 -22.758 1.00 74.25 94 LEU A CA 1
ATOM 752 C C . LEU A 1 94 ? -6.594 -4.797 -21.651 1.00 74.25 94 LEU A C 1
ATOM 754 O O . LEU A 1 94 ? -7.444 -5.684 -21.663 1.00 74.25 94 LEU A O 1
ATOM 758 N N . HIS A 1 95 ? -5.675 -4.685 -20.687 1.00 71.50 95 HIS A N 1
ATOM 759 C CA . HIS A 1 95 ? -5.537 -5.654 -19.596 1.00 71.50 95 HIS A CA 1
ATOM 760 C C . HIS A 1 95 ? -6.716 -5.638 -18.613 1.00 71.50 95 HIS A C 1
ATOM 762 O O . HIS A 1 95 ? -7.113 -6.699 -18.142 1.00 71.50 95 HIS A O 1
ATOM 768 N N . ASN A 1 96 ? -7.309 -4.470 -18.344 1.00 72.56 96 ASN A N 1
ATOM 769 C CA . ASN A 1 96 ? -8.392 -4.323 -17.362 1.00 72.56 96 ASN A CA 1
ATOM 770 C C . ASN A 1 96 ? -9.802 -4.232 -17.970 1.00 72.56 96 ASN A C 1
ATOM 772 O O . ASN A 1 96 ? -10.748 -3.925 -17.261 1.00 72.56 96 ASN A O 1
ATOM 776 N N . ARG A 1 97 ? -9.995 -4.511 -19.267 1.00 73.94 97 ARG A N 1
ATOM 777 C CA . ARG A 1 97 ? -11.268 -4.223 -19.969 1.00 73.94 97 ARG A CA 1
ATOM 778 C C . ARG A 1 97 ? -12.512 -4.931 -19.402 1.00 73.94 97 ARG A C 1
ATOM 780 O O . ARG A 1 97 ? -13.628 -4.532 -19.719 1.00 73.94 97 ARG A O 1
ATOM 787 N N . ALA A 1 98 ? -12.335 -6.022 -18.662 1.00 72.31 98 ALA A N 1
ATOM 788 C CA . ALA A 1 98 ? -13.428 -6.826 -18.115 1.00 72.31 98 ALA A CA 1
ATOM 789 C C . ALA A 1 98 ? -13.851 -6.421 -16.690 1.00 72.31 98 ALA A C 1
ATOM 791 O O . ALA A 1 98 ? -14.788 -7.025 -16.168 1.00 72.31 98 ALA A O 1
ATOM 792 N N . PHE A 1 99 ? -13.163 -5.451 -16.077 1.00 63.09 99 PHE A N 1
ATOM 793 C CA . PHE A 1 99 ? -13.322 -5.067 -14.675 1.00 63.09 99 PHE A CA 1
ATOM 794 C C . PHE A 1 99 ? -13.619 -3.576 -14.517 1.00 63.09 99 PHE A C 1
ATOM 796 O O . PHE A 1 99 ? -13.075 -2.772 -15.308 1.00 63.09 99 PHE A O 1
#